Protein AF-O20453-F1 (afdb_monomer_lite)

Sequence (73 aa):
MRQTDLKSLIAYSSVSHMGLVVGGILIQTPWGFTGALILMIAHGLTSSALFCLANTSYERTHSRTMLLARGMQ

pLDDT: mean 71.73, std 16.04, range [37.25, 90.38]

Organism: Takifugu rubripes (NCBI:txid31033)

Structure (mmCIF, N/CA/C/O backbone):
data_AF-O20453-F1
#
_entry.id   AF-O20453-F1
#
loop_
_atom_site.group_PDB
_atom_site.id
_atom_site.type_symbol
_atom_site.label_atom_id
_atom_site.label_alt_id
_atom_site.label_comp_id
_atom_site.label_asym_id
_atom_site.label_entity_id
_atom_site.label_seq_id
_atom_site.pdbx_PDB_ins_code
_atom_site.Cartn_x
_atom_site.Cartn_y
_atom_site.Cartn_z
_atom_site.occupancy
_atom_site.B_iso_or_equiv
_atom_site.auth_seq_id
_atom_site.auth_comp_id
_atom_site.auth_asym_id
_atom_site.auth_atom_id
_atom_site.pdbx_PDB_model_num
ATOM 1 N N . MET A 1 1 ? -20.232 12.386 13.116 1.00 41.72 1 MET A N 1
ATOM 2 C CA . MET A 1 1 ? -19.076 11.984 12.284 1.00 41.72 1 MET A CA 1
ATOM 3 C C . MET A 1 1 ? -18.015 11.331 13.168 1.00 41.72 1 MET A C 1
ATOM 5 O O . MET A 1 1 ? -16.972 11.907 13.421 1.00 41.72 1 MET A O 1
ATOM 9 N N . ARG A 1 2 ? -18.334 10.159 13.733 1.00 41.66 2 ARG A N 1
ATOM 10 C CA . ARG A 1 2 ? -17.559 9.504 14.804 1.00 41.66 2 ARG A CA 1
ATOM 11 C C . ARG A 1 2 ? -17.219 8.064 14.406 1.00 41.66 2 ARG A C 1
ATOM 13 O O . ARG A 1 2 ? -17.508 7.127 15.141 1.00 41.66 2 ARG A O 1
ATOM 20 N N . GLN A 1 3 ? -16.691 7.889 13.195 1.00 46.28 3 GLN A N 1
ATOM 21 C CA . GLN A 1 3 ? -15.858 6.730 12.884 1.00 46.28 3 GLN A CA 1
ATOM 22 C C . GLN A 1 3 ? -14.454 7.128 13.322 1.00 46.28 3 GLN A C 1
ATOM 24 O O . GLN A 1 3 ? -13.750 7.814 12.596 1.00 46.28 3 GLN A O 1
ATOM 29 N N . THR A 1 4 ? -14.141 6.797 14.569 1.00 48.44 4 THR A N 1
ATOM 30 C CA . THR A 1 4 ? -12.857 6.985 15.244 1.00 48.44 4 THR A CA 1
ATOM 31 C C . THR A 1 4 ? -11.726 6.405 14.393 1.00 48.44 4 THR A C 1
ATOM 33 O O . THR A 1 4 ? -11.472 5.205 14.405 1.00 48.44 4 THR A O 1
ATOM 36 N N . ASP A 1 5 ? -11.140 7.289 13.592 1.00 58.44 5 ASP A N 1
ATOM 37 C CA . ASP A 1 5 ? -9.803 7.378 13.000 1.00 58.44 5 ASP A CA 1
ATOM 38 C C . ASP A 1 5 ? -9.152 6.168 12.301 1.00 58.44 5 ASP A C 1
ATOM 40 O O . ASP A 1 5 ? -8.361 6.393 11.397 1.00 58.44 5 ASP A O 1
ATOM 44 N N . LEU A 1 6 ? -9.473 4.897 12.579 1.00 58.16 6 LEU A N 1
ATOM 45 C CA . LEU A 1 6 ? -8.656 3.774 12.078 1.00 58.16 6 LEU A CA 1
ATOM 46 C C . LEU A 1 6 ? -9.028 3.413 10.649 1.00 58.16 6 LEU A C 1
ATOM 48 O O . LEU A 1 6 ? -8.164 3.297 9.791 1.00 58.16 6 LEU A O 1
ATOM 52 N N . LYS A 1 7 ? -10.332 3.262 10.381 1.00 58.44 7 LYS A N 1
ATOM 53 C CA . LYS A 1 7 ? -10.824 2.977 9.025 1.00 58.44 7 LYS A CA 1
ATOM 54 C C . LYS A 1 7 ? -10.445 4.101 8.060 1.00 58.44 7 LYS A C 1
ATOM 56 O O . LYS A 1 7 ? -10.055 3.818 6.933 1.00 58.44 7 LYS A O 1
ATOM 61 N N . SER A 1 8 ? -10.509 5.350 8.520 1.00 61.56 8 SER A N 1
ATOM 62 C CA . SER A 1 8 ? -10.140 6.527 7.730 1.00 61.56 8 SER A CA 1
ATOM 63 C C . SER A 1 8 ? -8.623 6.659 7.544 1.00 61.56 8 SER A C 1
ATOM 65 O O . SER A 1 8 ? -8.189 6.970 6.439 1.00 61.56 8 SER A O 1
ATOM 67 N N . LEU A 1 9 ? -7.809 6.364 8.568 1.00 64.88 9 LEU A N 1
ATOM 68 C CA . LEU A 1 9 ? -6.341 6.355 8.470 1.00 64.88 9 LEU A CA 1
ATOM 69 C C . LEU A 1 9 ? -5.840 5.247 7.532 1.00 64.88 9 LEU A C 1
ATOM 71 O O . LEU A 1 9 ? -4.974 5.498 6.697 1.00 64.88 9 LEU A O 1
ATOM 75 N N . ILE A 1 10 ? -6.426 4.047 7.610 1.00 68.38 10 ILE A N 1
ATOM 76 C CA . ILE A 1 10 ? -6.130 2.937 6.690 1.00 68.38 10 ILE A CA 1
ATOM 77 C C . ILE A 1 10 ? -6.499 3.328 5.257 1.00 68.38 10 ILE A C 1
ATOM 79 O O . ILE A 1 10 ? -5.710 3.107 4.339 1.00 68.38 10 ILE A O 1
ATOM 83 N N . ALA A 1 11 ? -7.663 3.955 5.055 1.00 69.19 11 ALA A N 1
ATOM 84 C CA . ALA A 1 11 ? -8.079 4.422 3.737 1.00 69.19 11 ALA A CA 1
ATOM 85 C C . ALA A 1 11 ? -7.103 5.465 3.166 1.00 69.19 11 ALA A C 1
ATOM 87 O O . ALA A 1 11 ? -6.649 5.311 2.035 1.00 69.19 11 ALA A O 1
ATOM 88 N N . TYR A 1 12 ? -6.707 6.474 3.951 1.00 70.69 12 TYR A N 1
ATOM 89 C CA . TYR A 1 12 ? -5.762 7.503 3.499 1.00 70.69 12 TYR A CA 1
ATOM 90 C C . TYR A 1 12 ? -4.357 6.950 3.226 1.00 70.69 12 TYR A C 1
ATOM 92 O O . TYR A 1 12 ? -3.736 7.312 2.227 1.00 70.69 12 TYR A O 1
ATOM 100 N N . SER A 1 13 ? -3.866 6.039 4.070 1.00 68.44 13 SER A N 1
ATOM 101 C CA . SER A 1 13 ? -2.588 5.355 3.845 1.00 68.44 13 SER A CA 1
ATOM 102 C C . SER A 1 13 ? -2.632 4.480 2.586 1.00 68.44 13 SER A C 1
ATOM 104 O O . SER A 1 13 ? -1.669 4.446 1.826 1.00 68.44 13 SER A O 1
ATOM 106 N N . SER A 1 14 ? -3.769 3.847 2.283 1.00 73.19 14 SER A N 1
ATOM 107 C CA . SER A 1 14 ? -3.928 3.063 1.051 1.00 73.19 14 SER A CA 1
ATOM 108 C C . SER A 1 14 ? -3.815 3.923 -0.210 1.00 73.19 14 SER A C 1
ATOM 110 O O . SER A 1 14 ? -3.197 3.502 -1.186 1.00 73.19 14 SER A O 1
ATOM 112 N N . VAL A 1 15 ? -4.336 5.156 -0.178 1.00 76.94 15 VAL A N 1
ATOM 113 C CA . VAL A 1 15 ? -4.263 6.092 -1.313 1.00 76.94 15 VAL A CA 1
ATOM 114 C C . VAL A 1 15 ? -2.815 6.481 -1.637 1.00 76.94 15 VAL A C 1
ATOM 116 O O . VAL A 1 15 ? -2.446 6.505 -2.812 1.00 76.94 15 VAL A O 1
ATOM 119 N N . SER A 1 16 ? -1.965 6.729 -0.632 1.00 80.38 16 SER A N 1
ATOM 120 C CA . SER A 1 16 ? -0.555 7.070 -0.879 1.00 80.38 16 SER A CA 1
ATOM 121 C C . SER A 1 16 ? 0.248 5.889 -1.440 1.00 80.38 16 SER A C 1
ATOM 123 O O . SER A 1 16 ? 1.041 6.075 -2.366 1.00 80.38 16 SER A O 1
ATOM 125 N N . HIS A 1 17 ? 0.001 4.665 -0.958 1.00 83.38 17 HIS A N 1
ATOM 126 C CA . HIS A 1 17 ? 0.633 3.454 -1.494 1.00 83.38 17 HIS A CA 1
ATOM 127 C C . HIS A 1 17 ? 0.247 3.189 -2.954 1.00 83.38 17 HIS A C 1
ATOM 129 O O . HIS A 1 17 ? 1.121 2.885 -3.765 1.00 83.38 17 HIS A O 1
ATOM 135 N N . MET A 1 18 ? -1.026 3.365 -3.321 1.00 86.62 18 MET A N 1
ATOM 136 C CA . MET A 1 18 ? -1.455 3.240 -4.720 1.00 86.62 18 MET A CA 1
ATOM 137 C C . MET A 1 18 ? -0.826 4.319 -5.617 1.00 86.62 18 MET A C 1
ATOM 139 O O . MET A 1 18 ? -0.469 4.032 -6.757 1.00 86.62 18 MET A O 1
ATOM 143 N N . GLY A 1 19 ? -0.605 5.535 -5.101 1.00 82.88 19 GLY A N 1
ATOM 144 C CA . GLY A 1 19 ? 0.118 6.590 -5.823 1.00 82.88 19 GLY A CA 1
ATOM 145 C C . GLY A 1 19 ? 1.563 6.207 -6.172 1.00 82.88 19 GLY A C 1
ATOM 146 O O . GLY A 1 19 ? 2.016 6.456 -7.289 1.00 82.88 19 GLY A O 1
ATOM 147 N N . LEU A 1 20 ? 2.266 5.531 -5.257 1.00 83.00 20 LEU A N 1
ATOM 148 C CA . LEU A 1 20 ? 3.613 5.000 -5.506 1.00 83.00 20 LEU A CA 1
ATOM 149 C C . LEU A 1 20 ? 3.617 3.860 -6.534 1.00 83.00 20 LEU A C 1
ATOM 151 O O . LEU A 1 20 ? 4.518 3.802 -7.369 1.00 83.00 20 LEU A O 1
ATOM 155 N N . VAL A 1 21 ? 2.602 2.988 -6.519 1.00 87.88 21 VAL A N 1
ATOM 156 C CA . VAL A 1 21 ? 2.423 1.938 -7.540 1.00 87.88 21 VAL A CA 1
ATOM 157 C C . VAL A 1 21 ? 2.253 2.565 -8.926 1.00 87.88 21 VAL A C 1
ATOM 159 O O . VAL A 1 21 ? 2.955 2.180 -9.860 1.00 87.88 21 VAL A O 1
ATOM 162 N N . VAL A 1 22 ? 1.383 3.574 -9.060 1.00 87.56 22 VAL A N 1
ATOM 163 C CA . VAL A 1 22 ? 1.165 4.287 -10.332 1.00 87.56 22 VAL A CA 1
ATOM 164 C C . VAL A 1 22 ? 2.444 4.982 -10.800 1.00 87.56 22 VAL A C 1
ATOM 166 O O . VAL A 1 22 ? 2.819 4.836 -11.961 1.00 87.56 22 VAL A O 1
ATOM 169 N N . GLY A 1 23 ? 3.163 5.669 -9.906 1.00 87.25 23 GLY A N 1
ATOM 170 C CA . GLY A 1 23 ? 4.454 6.282 -10.229 1.00 87.25 23 GLY A CA 1
ATOM 171 C C . GLY A 1 23 ? 5.491 5.264 -10.719 1.00 87.25 23 GLY A C 1
ATOM 172 O O . GLY A 1 23 ? 6.149 5.496 -11.731 1.00 87.25 23 GLY A O 1
ATOM 173 N N . GLY A 1 24 ? 5.585 4.103 -10.062 1.00 84.50 24 GLY A N 1
ATOM 174 C CA . GLY A 1 24 ? 6.476 3.008 -10.463 1.00 84.50 24 GLY A CA 1
ATOM 175 C C . GLY A 1 24 ? 6.146 2.420 -11.838 1.00 84.50 24 GLY A C 1
ATOM 176 O O . GLY A 1 24 ? 7.056 2.125 -12.613 1.00 84.50 24 GLY A O 1
ATOM 177 N N . ILE A 1 25 ? 4.856 2.313 -12.172 1.00 87.12 25 ILE A N 1
ATOM 178 C CA . ILE A 1 25 ? 4.387 1.852 -13.489 1.00 87.12 25 ILE A CA 1
ATOM 179 C C . ILE A 1 25 ? 4.680 2.897 -14.576 1.00 87.12 25 ILE A C 1
ATOM 181 O O . ILE A 1 25 ? 5.107 2.537 -15.675 1.00 87.12 25 ILE A O 1
ATOM 185 N N . LEU A 1 26 ? 4.499 4.189 -14.288 1.00 90.12 26 LEU A N 1
ATOM 186 C CA . LEU A 1 26 ? 4.735 5.272 -15.254 1.00 90.12 26 LEU A CA 1
ATOM 187 C C . LEU A 1 26 ? 6.211 5.429 -15.646 1.00 90.12 26 LEU A C 1
ATOM 189 O O . LEU A 1 26 ? 6.497 5.900 -16.742 1.00 90.12 26 LEU A O 1
ATOM 193 N N . ILE A 1 27 ? 7.145 4.986 -14.798 1.00 88.19 27 ILE A N 1
ATOM 194 C CA . ILE A 1 27 ? 8.586 4.986 -15.100 1.00 88.19 27 ILE A CA 1
ATOM 195 C C . ILE A 1 27 ? 8.943 3.963 -16.203 1.00 88.19 27 ILE A C 1
ATOM 197 O O . ILE A 1 27 ? 9.996 4.089 -16.821 1.00 88.19 27 ILE A O 1
ATOM 201 N N . GLN A 1 28 ? 8.081 2.972 -16.487 1.00 85.06 28 GLN A N 1
ATOM 202 C CA . GLN A 1 28 ? 8.241 1.985 -17.577 1.00 85.06 28 GLN A CA 1
ATOM 203 C C . GLN A 1 28 ? 9.582 1.223 -17.567 1.00 85.06 28 GLN A C 1
ATOM 205 O O . GLN A 1 28 ? 10.033 0.710 -18.589 1.00 85.06 28 GLN A O 1
ATOM 210 N N . THR A 1 29 ? 10.228 1.107 -16.405 1.00 90.38 29 THR A N 1
ATOM 211 C CA . THR A 1 29 ? 11.438 0.293 -16.241 1.00 90.38 29 THR A CA 1
ATOM 212 C C . THR A 1 29 ? 11.090 -1.062 -15.626 1.00 90.38 29 THR A C 1
ATOM 214 O O . THR A 1 29 ? 10.162 -1.151 -14.816 1.00 90.38 29 THR A O 1
ATOM 217 N N . PRO A 1 30 ? 11.850 -2.130 -15.931 1.00 85.25 30 PRO A N 1
ATOM 218 C CA . PRO A 1 30 ? 11.641 -3.442 -15.311 1.00 85.25 30 PRO A CA 1
ATOM 219 C C . PRO A 1 30 ? 11.754 -3.391 -13.776 1.00 85.25 30 PRO A C 1
ATOM 221 O O . PRO A 1 30 ? 11.012 -4.075 -13.067 1.00 85.25 30 PRO A O 1
ATOM 224 N N . TRP A 1 31 ? 12.620 -2.519 -13.251 1.00 85.00 31 TRP A N 1
ATOM 225 C CA . TRP A 1 31 ? 12.744 -2.247 -11.818 1.00 85.00 31 TRP A CA 1
ATOM 226 C C . TRP A 1 31 ? 11.495 -1.570 -11.240 1.00 85.00 31 TRP A C 1
ATOM 228 O O . TRP A 1 31 ? 11.031 -1.969 -10.173 1.00 85.00 31 TRP A O 1
ATOM 238 N N . GLY A 1 32 ? 10.910 -0.606 -11.960 1.00 87.62 32 GLY A N 1
ATOM 239 C CA . GLY A 1 32 ? 9.660 0.059 -11.581 1.00 87.62 32 GLY A CA 1
ATOM 240 C C . GLY A 1 32 ? 8.475 -0.904 -11.510 1.00 87.62 32 GLY A C 1
ATOM 241 O O . GLY A 1 32 ? 7.745 -0.902 -10.520 1.00 87.62 32 GLY A O 1
ATOM 242 N N . PHE A 1 33 ? 8.337 -1.801 -12.493 1.00 86.06 33 PHE A N 1
ATOM 243 C CA . PHE A 1 33 ? 7.308 -2.848 -12.476 1.00 86.06 33 PHE A CA 1
ATOM 244 C C . PHE A 1 33 ? 7.489 -3.834 -11.320 1.00 86.06 33 PHE A C 1
ATOM 246 O O . PHE A 1 33 ? 6.526 -4.143 -10.619 1.00 86.06 33 PHE A O 1
ATOM 253 N N . THR A 1 34 ? 8.719 -4.296 -11.086 1.00 88.06 34 THR A N 1
ATOM 254 C CA . THR A 1 34 ? 9.016 -5.228 -9.987 1.00 88.06 34 THR A CA 1
ATOM 255 C C . THR A 1 34 ? 8.728 -4.579 -8.631 1.00 88.06 34 THR A C 1
ATOM 257 O O . THR A 1 34 ? 8.075 -5.183 -7.780 1.00 88.06 34 THR A O 1
ATOM 260 N N . GLY A 1 35 ? 9.136 -3.319 -8.446 1.00 87.44 35 GLY A N 1
ATOM 261 C CA . GLY A 1 35 ? 8.850 -2.545 -7.236 1.00 87.44 35 GLY A CA 1
ATOM 262 C C . GLY A 1 35 ? 7.353 -2.305 -7.020 1.00 87.44 35 GLY A C 1
ATOM 263 O O . GLY A 1 35 ? 6.858 -2.500 -5.912 1.00 87.44 35 GLY A O 1
ATOM 264 N N . ALA A 1 36 ? 6.613 -1.959 -8.077 1.00 88.25 36 ALA A N 1
ATOM 265 C CA . ALA A 1 36 ? 5.161 -1.784 -8.027 1.00 88.25 36 ALA A CA 1
ATOM 266 C C . ALA A 1 36 ? 4.434 -3.081 -7.630 1.00 88.25 36 ALA A C 1
ATOM 268 O O . ALA A 1 36 ? 3.510 -3.049 -6.817 1.00 88.25 36 ALA A O 1
ATOM 269 N N . LEU A 1 37 ? 4.880 -4.227 -8.151 1.00 88.31 37 LEU A N 1
ATOM 270 C CA . LEU A 1 37 ? 4.291 -5.534 -7.856 1.00 88.31 37 LEU A CA 1
ATOM 271 C C . LEU A 1 37 ? 4.552 -5.963 -6.404 1.00 88.31 37 LEU A C 1
ATOM 273 O O . LEU A 1 37 ? 3.627 -6.394 -5.714 1.00 88.31 37 LEU A O 1
ATOM 277 N N . ILE A 1 38 ? 5.777 -5.766 -5.904 1.00 89.94 38 ILE A N 1
ATOM 278 C CA . ILE A 1 38 ? 6.112 -5.999 -4.490 1.00 89.94 38 ILE A CA 1
ATOM 279 C C . ILE A 1 38 ? 5.267 -5.092 -3.584 1.00 89.94 38 ILE A C 1
ATOM 281 O O . ILE A 1 38 ? 4.707 -5.565 -2.594 1.00 89.94 38 ILE A O 1
ATOM 285 N N . LEU A 1 39 ? 5.128 -3.809 -3.935 1.00 88.12 39 LEU A N 1
ATOM 286 C CA . LEU A 1 39 ? 4.360 -2.844 -3.150 1.00 88.12 39 LEU A CA 1
ATOM 287 C C . LEU A 1 39 ? 2.862 -3.182 -3.124 1.00 88.12 39 LEU A C 1
ATOM 289 O O . LEU A 1 39 ? 2.236 -3.041 -2.079 1.00 88.12 39 LEU A O 1
ATOM 293 N N . MET A 1 40 ? 2.301 -3.688 -4.226 1.00 89.44 40 MET A N 1
ATOM 294 C CA . MET A 1 40 ? 0.917 -4.176 -4.294 1.00 89.44 40 MET A CA 1
ATOM 295 C C . MET A 1 40 ? 0.668 -5.361 -3.354 1.00 89.44 40 MET A C 1
ATOM 297 O O . MET A 1 40 ? -0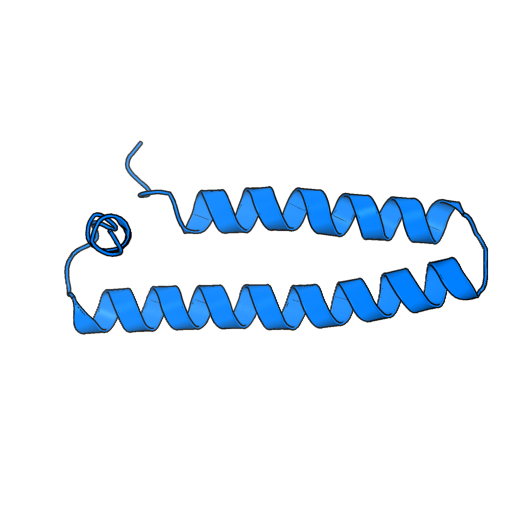.324 -5.370 -2.622 1.00 89.44 40 MET A O 1
ATOM 301 N N . ILE A 1 41 ? 1.574 -6.345 -3.339 1.00 88.62 41 ILE A N 1
ATOM 302 C CA . ILE A 1 41 ? 1.463 -7.512 -2.450 1.00 88.62 41 ILE A CA 1
ATOM 303 C C . ILE A 1 41 ? 1.603 -7.077 -0.989 1.00 88.62 41 ILE A C 1
ATOM 305 O O . ILE A 1 41 ? 0.756 -7.414 -0.161 1.00 88.62 41 ILE A O 1
ATOM 309 N N . ALA A 1 42 ? 2.639 -6.292 -0.678 1.00 86.38 42 ALA A N 1
ATOM 310 C CA . ALA A 1 42 ? 2.868 -5.777 0.668 1.00 86.38 42 ALA A CA 1
ATOM 311 C C . ALA A 1 42 ? 1.664 -4.963 1.164 1.00 86.38 42 ALA A C 1
ATOM 313 O O . ALA A 1 42 ? 1.179 -5.190 2.270 1.00 86.38 42 ALA A O 1
ATOM 314 N N . HIS A 1 43 ? 1.118 -4.087 0.318 1.00 85.00 43 HIS A N 1
ATOM 315 C CA . HIS A 1 43 ? -0.070 -3.302 0.628 1.00 85.00 43 HIS A CA 1
ATOM 316 C C . HIS A 1 43 ? -1.287 -4.185 0.951 1.00 85.00 43 HIS A C 1
ATOM 318 O O . HIS A 1 43 ? -1.960 -3.958 1.958 1.00 85.00 43 HIS A O 1
ATOM 324 N N . GLY A 1 44 ? -1.547 -5.223 0.146 1.00 83.56 44 GLY A N 1
ATOM 325 C CA . GLY A 1 44 ? -2.646 -6.162 0.388 1.00 83.56 44 GLY A CA 1
ATOM 326 C C . GLY A 1 44 ? -2.523 -6.900 1.726 1.00 83.56 44 GLY A C 1
ATOM 327 O O . GLY A 1 44 ? -3.510 -7.032 2.458 1.00 83.56 44 GLY A O 1
ATOM 328 N N . LEU A 1 45 ? -1.308 -7.323 2.087 1.00 84.56 45 LEU A N 1
ATOM 329 C CA . LEU A 1 45 ? -1.035 -7.992 3.363 1.00 84.56 45 LEU A CA 1
ATOM 330 C C . LEU A 1 45 ? -1.175 -7.035 4.555 1.00 84.56 45 LEU A C 1
ATOM 332 O O . LEU A 1 45 ? -1.860 -7.364 5.525 1.00 84.56 45 LEU A O 1
ATOM 336 N N . THR A 1 46 ? -0.579 -5.841 4.481 1.00 83.19 46 THR A N 1
ATOM 337 C CA . THR A 1 46 ? -0.608 -4.856 5.573 1.00 83.19 46 THR A CA 1
ATOM 338 C C . THR A 1 46 ? -2.018 -4.340 5.840 1.00 83.19 46 THR A C 1
ATOM 340 O O . THR A 1 46 ? -2.425 -4.282 7.000 1.00 83.19 46 THR A O 1
ATOM 343 N N . SER A 1 47 ? -2.796 -4.032 4.798 1.00 78.12 47 SER A N 1
ATOM 344 C CA . SER A 1 47 ? -4.192 -3.606 4.953 1.00 78.12 47 SER A CA 1
ATOM 345 C C . SER A 1 47 ? -5.030 -4.697 5.623 1.00 78.12 47 SER A C 1
ATOM 347 O O . SER A 1 47 ? -5.733 -4.422 6.595 1.00 78.12 47 SER A O 1
ATOM 349 N N . SER A 1 48 ? -4.900 -5.951 5.178 1.00 80.62 48 SER A N 1
ATOM 350 C CA . SER A 1 48 ? -5.620 -7.092 5.765 1.00 80.62 48 SER A CA 1
ATOM 351 C C . SER A 1 48 ? -5.245 -7.322 7.234 1.00 80.62 48 SER A C 1
ATOM 353 O 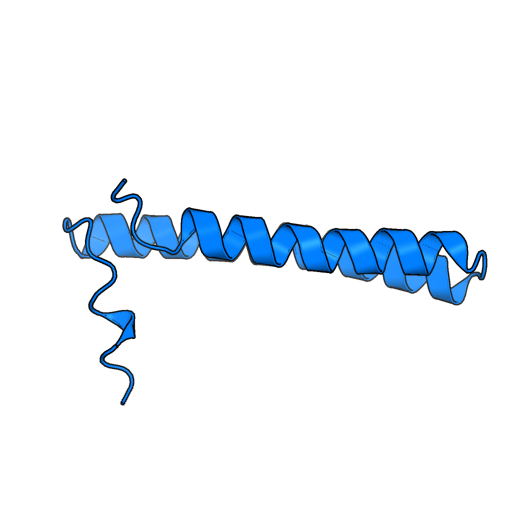O . SER A 1 48 ? -6.124 -7.528 8.074 1.00 80.62 48 SER A O 1
ATOM 355 N N . ALA A 1 49 ? -3.954 -7.221 7.569 1.00 81.50 49 ALA A N 1
ATOM 356 C CA . ALA A 1 49 ? -3.469 -7.332 8.941 1.00 81.50 49 ALA A CA 1
ATOM 357 C C . ALA A 1 49 ? -3.993 -6.194 9.832 1.00 81.50 49 ALA A C 1
ATOM 359 O O . ALA A 1 49 ? -4.466 -6.465 10.935 1.00 81.50 49 ALA A O 1
ATOM 360 N N . LEU A 1 50 ? -3.985 -4.941 9.357 1.00 77.56 50 LEU A N 1
ATOM 361 C CA . LEU A 1 50 ? -4.538 -3.809 10.110 1.00 77.56 50 LEU A CA 1
ATOM 362 C C . LEU A 1 50 ? -6.047 -3.947 10.326 1.00 77.56 50 LEU A C 1
ATOM 364 O O . LEU A 1 50 ? -6.527 -3.656 11.419 1.00 77.56 50 LEU A O 1
ATOM 368 N N . PHE A 1 51 ? -6.796 -4.429 9.331 1.00 76.62 51 PHE A N 1
ATOM 369 C CA . PHE A 1 51 ? -8.223 -4.717 9.491 1.00 76.62 51 PHE A CA 1
ATOM 370 C C . PHE A 1 51 ? -8.476 -5.836 10.509 1.00 76.62 51 PHE A C 1
ATOM 372 O O . PHE A 1 51 ? -9.357 -5.697 11.359 1.00 76.62 51 PHE A O 1
ATOM 379 N N . CYS A 1 52 ? -7.683 -6.909 10.474 1.00 76.81 52 CYS A N 1
ATOM 380 C CA . CYS A 1 52 ? -7.765 -8.005 11.442 1.00 76.81 52 CYS A CA 1
ATOM 381 C C . CYS A 1 52 ? -7.427 -7.539 12.871 1.00 76.81 52 CYS A C 1
ATOM 383 O O . CYS A 1 52 ? -8.158 -7.832 13.821 1.00 76.81 52 CYS A O 1
ATOM 385 N N . LEU A 1 53 ? -6.365 -6.744 13.028 1.00 74.31 53 LEU A N 1
ATOM 386 C CA . LEU A 1 53 ? -5.961 -6.164 14.311 1.00 74.31 53 LEU A CA 1
ATOM 387 C C . LEU A 1 53 ? -7.008 -5.190 14.852 1.00 74.31 53 LEU A C 1
ATOM 389 O O . LEU A 1 53 ? -7.323 -5.230 16.042 1.00 74.31 53 LEU A O 1
ATOM 393 N N . ALA A 1 54 ? -7.588 -4.357 13.987 1.00 71.31 54 ALA A N 1
ATOM 394 C CA . ALA A 1 54 ? -8.693 -3.477 14.344 1.00 71.31 54 ALA A CA 1
ATOM 395 C C . ALA A 1 54 ? -9.904 -4.274 14.852 1.00 71.31 54 ALA A C 1
ATOM 397 O O . ALA A 1 54 ? -10.491 -3.909 15.871 1.00 71.31 54 ALA A O 1
ATOM 398 N N . ASN A 1 55 ? -10.248 -5.379 14.178 1.0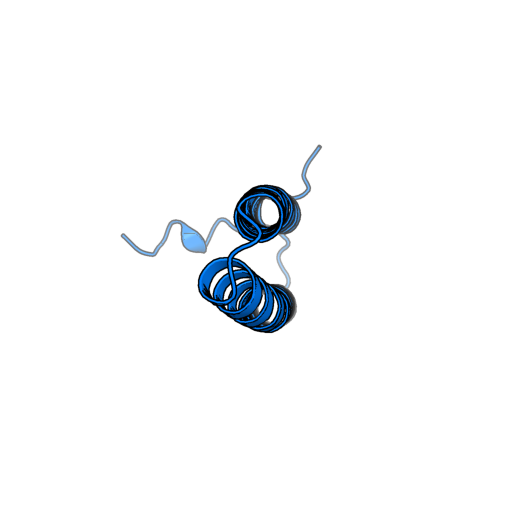0 72.38 55 ASN A N 1
ATOM 399 C CA . ASN A 1 55 ? -11.356 -6.249 14.575 1.00 72.38 55 ASN A CA 1
ATOM 400 C C . ASN A 1 55 ? -11.085 -6.959 15.910 1.00 72.38 55 ASN A C 1
ATOM 402 O O . ASN A 1 55 ? -11.916 -6.917 16.810 1.00 72.38 55 ASN A O 1
ATOM 406 N N . THR A 1 56 ? -9.891 -7.529 16.083 1.00 69.81 56 THR A N 1
ATOM 407 C CA . THR A 1 56 ? -9.498 -8.209 17.331 1.00 69.81 56 THR A CA 1
ATOM 408 C C . THR A 1 56 ? -9.479 -7.235 18.512 1.00 69.81 56 THR A C 1
ATOM 410 O O . THR A 1 56 ? -9.939 -7.555 19.607 1.00 69.81 56 THR A O 1
ATOM 413 N N . SER A 1 57 ? -8.992 -6.010 18.290 1.00 65.75 57 SER A N 1
ATOM 414 C CA . SER A 1 57 ? -8.989 -4.948 19.305 1.00 65.75 57 SER A CA 1
ATOM 415 C C . SER A 1 57 ? -10.410 -4.505 19.675 1.00 65.75 57 SER A C 1
ATOM 417 O O . SER A 1 57 ? -10.686 -4.222 20.845 1.00 65.75 57 SER A O 1
ATOM 419 N N . TYR A 1 58 ? -11.323 -4.481 18.699 1.00 65.44 58 TYR A N 1
ATOM 420 C CA . TYR A 1 58 ? -12.742 -4.195 18.910 1.00 65.44 58 TYR A CA 1
ATOM 421 C C . TYR A 1 58 ? -13.430 -5.287 19.741 1.00 65.44 58 TYR A C 1
ATOM 423 O O . TYR A 1 58 ? -14.099 -4.964 20.723 1.00 65.44 58 TYR A O 1
ATOM 431 N N . GLU A 1 59 ? -13.216 -6.561 19.405 1.00 65.69 59 GLU A N 1
ATOM 432 C CA . GLU A 1 59 ? -13.784 -7.705 20.134 1.00 65.69 59 GLU A CA 1
ATOM 433 C C . GLU A 1 59 ? -13.276 -7.789 21.580 1.00 65.69 59 GLU A C 1
ATOM 435 O O . GLU A 1 59 ? -14.052 -8.055 22.494 1.00 65.69 59 GLU A O 1
ATOM 440 N N . ARG A 1 60 ? -11.988 -7.496 21.813 1.00 64.62 60 ARG A N 1
ATOM 441 C CA . ARG A 1 60 ? -11.363 -7.533 23.149 1.00 64.62 60 ARG A CA 1
ATOM 442 C C . ARG A 1 60 ? -11.822 -6.403 24.073 1.00 64.62 60 ARG A C 1
ATOM 444 O O . ARG A 1 60 ? -11.909 -6.611 25.278 1.00 64.62 60 ARG A O 1
ATOM 451 N N . THR A 1 61 ? -12.072 -5.211 23.532 1.00 63.06 61 THR A N 1
ATOM 452 C CA . THR A 1 61 ? -12.327 -4.006 24.348 1.00 63.06 61 THR A CA 1
ATOM 453 C C . THR A 1 61 ? -13.817 -3.676 24.450 1.00 63.06 61 THR A C 1
ATOM 455 O O . THR A 1 61 ? -14.214 -2.899 25.315 1.00 63.06 61 THR A O 1
ATOM 458 N N . HIS A 1 62 ? -14.652 -4.219 23.552 1.00 60.62 62 HIS A N 1
ATOM 459 C CA . HIS A 1 62 ? -16.099 -3.963 23.454 1.00 60.62 62 HIS A CA 1
ATOM 460 C C . HIS A 1 62 ? -16.497 -2.469 23.399 1.00 60.62 62 HIS A C 1
ATOM 462 O O . HIS A 1 62 ? -17.671 -2.112 23.509 1.00 60.62 62 HIS A O 1
ATOM 468 N N . SER A 1 63 ? -15.522 -1.579 23.194 1.00 47.19 63 SER A N 1
ATOM 469 C CA . SER A 1 63 ? -15.654 -0.127 23.213 1.00 47.19 63 SER A CA 1
ATOM 470 C C . SER A 1 63 ? -15.112 0.431 21.901 1.00 47.19 63 SER A C 1
ATOM 472 O O . SER A 1 63 ? -13.974 0.181 21.514 1.00 47.19 63 SER A O 1
ATOM 474 N N . ARG A 1 64 ? -15.946 1.206 21.197 1.00 53.69 64 ARG A N 1
ATOM 475 C CA . ARG A 1 64 ? -15.672 1.818 19.877 1.00 53.69 64 ARG A CA 1
ATOM 476 C C . ARG A 1 64 ? -14.575 2.894 19.887 1.00 53.69 64 ARG A C 1
ATOM 478 O O . ARG A 1 64 ? -14.308 3.520 18.860 1.00 53.69 64 ARG A O 1
ATOM 485 N N . THR A 1 65 ? -13.979 3.168 21.039 1.00 47.22 65 THR A N 1
ATOM 486 C CA . THR A 1 65 ? -13.120 4.330 21.248 1.00 47.22 65 THR A CA 1
ATOM 487 C C . THR A 1 65 ? -11.665 3.906 21.224 1.00 47.22 65 THR A C 1
ATOM 489 O O . THR A 1 65 ? -11.125 3.391 22.198 1.00 47.22 65 THR A O 1
ATOM 492 N N . MET A 1 66 ? -11.019 4.175 20.095 1.00 51.94 66 MET A N 1
ATOM 493 C CA . MET A 1 66 ? -9.573 4.129 19.910 1.00 51.94 66 MET A CA 1
ATOM 494 C C . MET A 1 66 ? -8.879 5.257 20.697 1.00 51.94 66 MET A C 1
ATO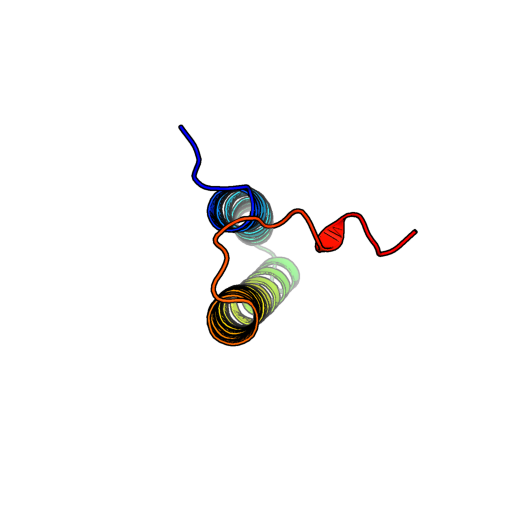M 496 O O . MET A 1 66 ? -8.164 6.083 20.147 1.00 51.94 66 MET A O 1
ATOM 500 N N . LEU A 1 67 ? -9.137 5.340 22.000 1.00 47.50 67 LEU A N 1
ATOM 501 C CA . LEU A 1 67 ? -8.416 6.237 22.899 1.00 47.50 67 LEU A CA 1
ATOM 502 C C . LEU A 1 67 ? -7.216 5.521 23.542 1.00 47.50 67 LEU A C 1
ATOM 504 O O . LEU A 1 67 ? -6.330 6.174 24.077 1.00 47.50 67 LEU A O 1
ATOM 508 N N . LEU A 1 68 ? -7.141 4.187 23.426 1.00 46.16 68 LEU A N 1
ATOM 509 C CA . LEU A 1 68 ? -6.090 3.378 24.050 1.00 46.16 68 LEU A CA 1
ATOM 510 C C . LEU A 1 68 ? -4.761 3.359 23.271 1.00 46.16 68 LEU A C 1
ATOM 512 O O . LEU A 1 68 ? -3.730 3.034 23.845 1.00 46.16 68 LEU A O 1
ATOM 516 N N . ALA A 1 69 ? -4.736 3.784 22.003 1.00 46.53 69 ALA A N 1
ATOM 517 C CA . ALA A 1 69 ? -3.477 3.976 21.270 1.00 46.53 69 ALA A CA 1
ATOM 518 C C . ALA A 1 69 ? -2.733 5.268 21.675 1.00 46.53 69 ALA A C 1
ATOM 520 O O . ALA A 1 69 ? -1.594 5.471 21.267 1.00 46.53 69 ALA A O 1
ATOM 521 N N . ARG A 1 70 ? -3.344 6.132 22.504 1.00 46.84 70 ARG A N 1
ATOM 522 C CA . ARG A 1 70 ? -2.648 7.253 23.161 1.00 46.84 70 ARG A CA 1
ATOM 523 C C . ARG A 1 70 ? -1.954 6.866 24.475 1.00 46.84 70 ARG A C 1
ATOM 525 O O . ARG A 1 70 ? -1.334 7.727 25.081 1.00 46.84 70 ARG A O 1
ATOM 532 N N . GLY A 1 71 ? -2.041 5.602 24.902 1.00 42.75 71 GLY A N 1
ATOM 533 C CA . GLY A 1 71 ? -1.352 5.071 26.087 1.00 42.75 71 GLY A CA 1
ATOM 534 C C . GLY A 1 71 ? 0.006 4.417 25.802 1.00 42.75 71 GLY A C 1
ATOM 535 O O . GLY A 1 71 ? 0.557 3.777 26.687 1.00 42.75 71 GLY A O 1
ATOM 536 N N . MET A 1 72 ? 0.535 4.538 24.579 1.00 39.22 72 MET A N 1
ATOM 537 C CA . MET A 1 72 ? 1.935 4.216 24.261 1.00 39.22 72 MET A CA 1
ATOM 538 C C . MET A 1 72 ? 2.818 5.472 24.362 1.00 39.22 72 MET A C 1
ATOM 540 O O . MET A 1 72 ? 3.581 5.785 23.447 1.00 39.22 72 MET A O 1
ATOM 544 N N . GLN A 1 73 ? 2.667 6.206 25.465 1.00 37.25 73 GLN A N 1
ATOM 545 C CA . GLN A 1 73 ? 3.642 7.160 25.992 1.00 37.25 73 GLN A CA 1
ATOM 546 C C . GLN A 1 73 ? 3.824 6.885 27.478 1.00 37.25 73 GLN A C 1
ATOM 548 O O . GLN A 1 73 ? 2.794 6.620 28.140 1.00 37.25 73 GLN A O 1
#

Foldseek 3Di:
DPQADQVVVLVVVLVVLVVQLVVLVVVVDPVSPVVSVVSVVVNVVVSVVSVVVVVVVCVVPVDSDPPCVVVPD

Secondary structure (DSSP, 8-state):
----SHHHHHHHHHHHHHHHHHHHHHT--HHHHHHHHHHHHHHHHHHHHHHHHHHHHHHHH----TTGGGG--

Radius of gyration: 15.99 Å; chains: 1; bounding box: 32×20×44 Å

InterPro domains:
  IPR001750 NADH:quinone oxidoreductase/Mrp antiporter, transmembrane domain [PF00361] (1-72)
  IPR003918 NADH:ubiquinone oxidoreductase [PTHR43507] (1-72)

=== Feature glossary ===
The record interleaves many kinds of information about one protein. Here is each kind framed as the question it answers.

Q: What does the local fold look like, residue by residue?
A: A 3Di character summarizes, for each residue, the relative orientation of the Cα frame of its nearest spatial neighbor. Because it encodes fold topology rather than chemistry, 3Di alignments detect remote structural similarity that sequence alignment misses.

Q: Which residues are in helices, strands, or loops?
A: Secondary structure is the local, repeating backbone conformation. DSSP classifies it into eight states by reading the hydrogen-bond network: three helix types (H, G, I), two β types (E, B), two non-regular types (T, S), and unstructured coil (-).

Q: How big and how compact is the whole molecule?
A: Three whole-structure scalars: the radius of gyration (RMS distance of Cα from centroid, in Å), the count of Cα–Cα contacts (pairs closer than 8 Å and separated by more than four residues in sequence — i.e. tertiary, not local, contacts), and the bounding-box dimensions. Together they distinguish compact globular folds from extended fibres or disordered chains.

Q: How confident is the AlphaFold model at each residue?
A: For AlphaFold models, the B-factor field carries pLDDT — the model's own estimate of local accuracy on a 0–100 scale. Regions with pLDDT<50 should be treated as essentially unmodeled; they often correspond to intrinsically disordered segments.

Q: What family and function is it annotated with?
A: Functional annotations link the protein to curated databases. InterPro entries identify conserved domains and families by matching the sequence against member-database signatures (Pfam, PROSITE, CDD, …). Gene Ontology (GO) terms describe molecular function, biological process, and cellular component in a controlled vocabulary. CATH places the structure in a hierarchical fold classification (Class/Architecture/Topology/Homologous-superfamily). The organism is the source species.

Q: What known structures does this most resemble?
A: Nearest PDB neighbors are the top structural matches found by Foldseek when searching this structure against the entire Protein Data Bank. Each hit 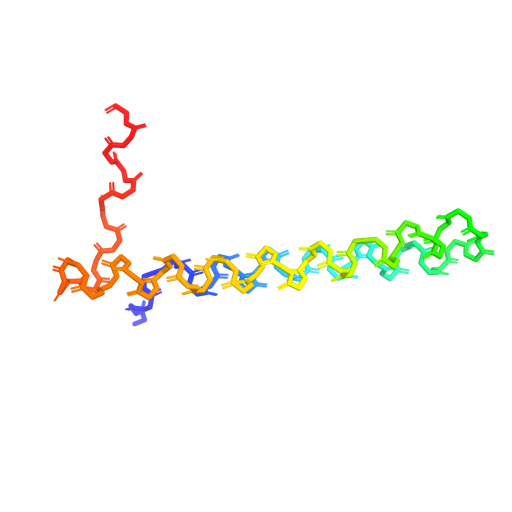reports a TM-score (0 to 1; >0.5 almost always implies the same fold) and an E-value. These are *structural* homologs — they may share no detectable sequence similarity.

Q: Which residues are buried vs exposed?
A: Solvent-accessible surface area (SASA) is the area in Å² traced out by the centre of a 1.4 Å probe sphere (a water molecule) rolled over the protein's van der Waals surface (Shrake–Rupley / Lee–Richards construction). Buried residues have near-zero SASA; fully exposed residues can exceed 200 Å². The total SASA scales roughly with the number of surface residues.

Q: What are the backbone torsion angles?
A: φ (phi) and ψ (psi) are the two rotatable backbone dihedrals per residue: φ is the C(i-1)–N–Cα–C torsion, ψ is the N–Cα–C–N(i+1) torsion, both in degrees on (−180°, 180°]. α-helical residues cluster near (−60°, −45°); β-strand residues near (−120°, +130°). A Ramachandran plot is simply a scatter of (φ, ψ) for every residue.

Q: Are the domains correctly placed relative to each other?
A: Predicted aligned error is AlphaFold's pairwise confidence. Unlike pLDDT (per-residue), PAE is per-residue-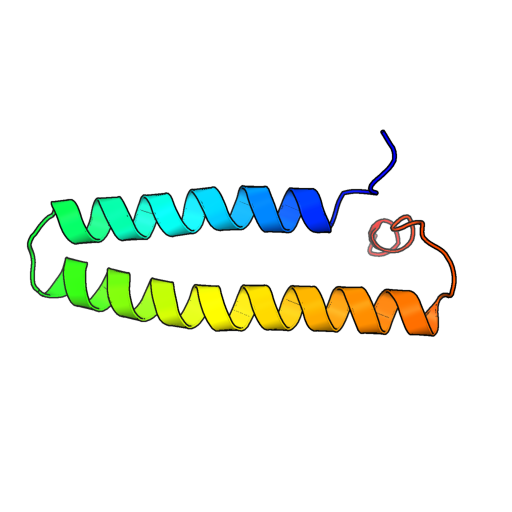pair and captures whether two parts of the structure are correctly placed relative to each other. Units are ångströms of expected positional error.

Q: What if only a Cα trace is available?
A: P-SEA three-state annotation labels each residue as helix, strand, or coil based purely on the geometry of the Cα trace. It serves as a fallback when the full backbone (and thus DSSP) is unavailable.

Q: What is the amino-acid chain?
A: This is the polypeptide sequence — one letter per residue, N-terminus first. Length ranges from a few dozen residues for small domains to over a thousand for large multi-domain proteins.

Q: What do the rendered images show?
A: The six renders are orthographic views along the three Cartesian axes in both directions. Representation (cartoon, sticks, or surface) and color scheme (sequence-rainbow or by-chain) vary across proteins so the training set covers all the common visualization conventions.

Q: What do the diagnostic plots show?
A: Plot images: a contact map (which residues are close in 3D, as an N×N binary image), a Ramachandran scatter (backbone torsion angles, revealing secondary-structure composition at a glance), and — for AlphaFold structures — a PAE heatmap (pairwise prediction confidence).

Q: How mobile is each atom in the crystal?
A: B-factor (Debye–Waller factor) reflects atomic displacement in the crystal lattice. It is an experimental observable (units Å²), not a prediction; low values mean the atom is pinned down, high values mean it moves or is heterogeneous across the crystal.

Q: Where is each backbone atom in 3D?
A: The mmCIF table is the protein's shape written out atom by atom. For each backbone N, Cα, C, and carbonyl O, it records an (x, y, z) coordinate triple in Å plus the residue type, chain letter, and residue number.